Protein AF-A0A3B9M5J8-F1 (afdb_monomer_lite)

Radius of gyration: 13.45 Å; chains: 1; bounding box: 26×23×41 Å

Structure (mmCIF, N/CA/C/O backbone):
data_AF-A0A3B9M5J8-F1
#
_entry.id   AF-A0A3B9M5J8-F1
#
loop_
_atom_site.group_PDB
_atom_site.id
_atom_site.type_symbol
_atom_site.label_atom_id
_atom_site.label_alt_id
_atom_site.label_comp_id
_atom_site.label_asym_id
_atom_site.label_entity_id
_atom_site.label_seq_id
_atom_site.pdbx_PDB_ins_code
_atom_site.Cartn_x
_atom_site.Cartn_y
_atom_site.Cartn_z
_atom_site.occupancy
_atom_site.B_iso_or_equiv
_atom_site.auth_seq_id
_atom_site.auth_comp_id
_atom_site.auth_asym_id
_atom_site.auth_atom_id
_atom_site.pdbx_PDB_model_num
ATOM 1 N N . MET A 1 1 ? -5.961 -8.359 2.859 1.00 88.31 1 MET A N 1
ATOM 2 C CA . MET A 1 1 ? -5.004 -7.386 2.291 1.00 88.31 1 MET A CA 1
ATOM 3 C C . MET A 1 1 ? -4.071 -8.065 1.296 1.00 88.31 1 MET A C 1
ATOM 5 O O . MET A 1 1 ? -3.446 -9.057 1.658 1.00 88.31 1 MET A O 1
ATOM 9 N N . GLU A 1 2 ? -3.954 -7.529 0.079 1.00 92.19 2 GLU A N 1
ATOM 10 C CA . GLU A 1 2 ? -3.022 -8.019 -0.956 1.00 92.19 2 GLU A CA 1
ATOM 11 C C . GLU A 1 2 ? -2.092 -6.879 -1.420 1.00 92.19 2 GLU A C 1
ATOM 13 O O . GLU A 1 2 ? -2.586 -5.890 -1.970 1.00 92.19 2 GLU A O 1
ATOM 18 N N . PRO A 1 3 ? -0.768 -6.972 -1.182 1.00 94.19 3 PRO A N 1
ATOM 19 C CA . PRO A 1 3 ? 0.180 -5.930 -1.559 1.00 94.19 3 PRO A CA 1
ATOM 20 C C . PRO A 1 3 ? 0.721 -6.096 -2.982 1.00 94.19 3 PRO A C 1
ATOM 22 O O . PRO A 1 3 ? 1.015 -7.206 -3.429 1.00 94.19 3 PRO A O 1
ATOM 25 N N . LYS A 1 4 ? 0.948 -4.972 -3.664 1.00 96.12 4 LYS A N 1
ATOM 26 C CA . LYS A 1 4 ? 1.590 -4.920 -4.980 1.00 96.12 4 LYS A CA 1
ATOM 27 C C . LYS A 1 4 ? 2.485 -3.691 -5.098 1.00 96.12 4 LYS A C 1
ATOM 29 O O . LYS A 1 4 ? 2.069 -2.580 -4.793 1.00 96.12 4 LYS A O 1
ATOM 34 N N . ILE A 1 5 ? 3.708 -3.882 -5.588 1.00 96.38 5 ILE A N 1
ATOM 35 C CA . ILE A 1 5 ? 4.605 -2.771 -5.919 1.00 96.38 5 ILE A CA 1
ATOM 36 C C . ILE A 1 5 ? 4.320 -2.286 -7.341 1.00 96.38 5 ILE A C 1
ATOM 38 O O . ILE A 1 5 ? 4.250 -3.093 -8.273 1.00 96.38 5 ILE A O 1
ATOM 42 N N . VAL A 1 6 ? 4.168 -0.973 -7.509 1.00 96.56 6 VAL A N 1
ATOM 43 C CA . VAL A 1 6 ? 3.916 -0.333 -8.806 1.00 96.56 6 VAL A CA 1
ATOM 44 C C . VAL A 1 6 ? 5.023 0.663 -9.129 1.00 96.56 6 VAL A C 1
ATOM 46 O O . VAL A 1 6 ? 5.394 1.481 -8.291 1.00 96.56 6 VAL A O 1
ATOM 49 N N . GLY A 1 7 ? 5.511 0.609 -10.371 1.00 95.88 7 GLY A N 1
ATOM 50 C CA . GLY A 1 7 ? 6.603 1.447 -10.868 1.00 95.88 7 GLY A CA 1
ATOM 51 C C . GLY A 1 7 ? 7.982 0.810 -10.687 1.00 95.88 7 GLY A C 1
ATOM 52 O O . GLY A 1 7 ? 8.176 -0.096 -9.881 1.00 95.88 7 GLY A O 1
ATOM 53 N N . THR A 1 8 ? 8.946 1.271 -11.482 1.00 94.56 8 THR A N 1
ATOM 54 C CA . THR A 1 8 ? 10.344 0.798 -11.455 1.00 94.56 8 THR A CA 1
ATOM 55 C C . THR A 1 8 ? 11.305 1.843 -10.896 1.00 94.56 8 THR A C 1
ATOM 57 O O . THR A 1 8 ? 12.337 1.492 -10.332 1.00 94.56 8 THR A O 1
ATOM 60 N N . VAL A 1 9 ? 10.956 3.126 -11.015 1.00 93.50 9 VAL A N 1
ATOM 61 C CA . VAL A 1 9 ? 11.704 4.261 -10.468 1.00 93.50 9 VAL A CA 1
ATOM 62 C C . VAL A 1 9 ? 10.757 5.020 -9.544 1.00 93.50 9 VAL A C 1
ATOM 64 O O . VAL A 1 9 ? 9.711 5.472 -9.997 1.00 93.50 9 VAL A O 1
ATOM 67 N N . MET A 1 10 ? 11.114 5.114 -8.257 1.00 95.00 10 MET A N 1
ATOM 68 C CA . MET A 1 10 ? 10.237 5.551 -7.153 1.00 95.00 10 MET A CA 1
ATOM 69 C C . MET A 1 10 ? 8.947 4.715 -7.044 1.00 95.00 10 MET A C 1
ATOM 71 O O . MET A 1 10 ? 7.861 5.193 -7.373 1.00 95.00 10 MET A O 1
ATOM 75 N N . PRO A 1 11 ? 9.061 3.445 -6.617 1.00 95.19 11 PRO A N 1
ATOM 76 C CA . PRO A 1 11 ? 7.912 2.563 -6.503 1.00 95.19 11 PRO A CA 1
ATOM 77 C C . PRO A 1 11 ? 6.962 2.981 -5.376 1.00 95.19 11 PRO A C 1
ATOM 79 O O . PRO A 1 11 ? 7.395 3.470 -4.332 1.00 95.19 11 PRO A O 1
ATOM 82 N N . VA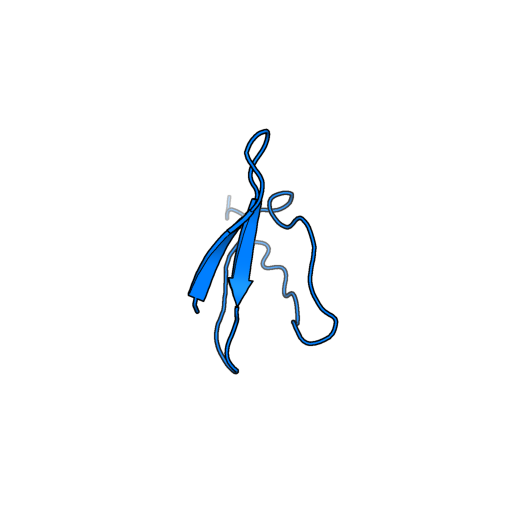L A 1 12 ? 5.674 2.696 -5.563 1.00 95.31 12 VAL A N 1
ATOM 83 C CA . VAL A 1 12 ? 4.639 2.825 -4.526 1.00 95.31 12 VAL A CA 1
ATOM 84 C C . VAL A 1 12 ? 4.078 1.457 -4.149 1.00 95.31 12 VAL A C 1
ATOM 86 O O . VAL A 1 12 ? 4.083 0.526 -4.959 1.00 95.31 12 VAL A O 1
ATOM 89 N N . LEU A 1 13 ? 3.584 1.343 -2.915 1.00 95.38 13 LEU A N 1
ATOM 90 C CA . LEU A 1 13 ? 2.856 0.173 -2.436 1.00 95.38 13 LEU A CA 1
ATOM 91 C C . LEU A 1 13 ? 1.355 0.383 -2.661 1.00 95.38 13 LEU A C 1
ATOM 93 O O . LEU A 1 13 ? 0.736 1.227 -2.018 1.00 95.38 13 LEU A O 1
ATOM 97 N N . GLU A 1 14 ? 0.777 -0.397 -3.565 1.00 95.75 14 GLU A N 1
ATOM 98 C CA . GLU A 1 14 ? -0.665 -0.491 -3.767 1.00 95.75 14 GLU A CA 1
ATOM 99 C C . GLU A 1 14 ? -1.216 -1.632 -2.903 1.00 95.75 14 GLU A C 1
ATOM 101 O O . GLU A 1 14 ? -0.652 -2.730 -2.871 1.00 95.75 14 GLU A O 1
ATOM 106 N N . LEU A 1 15 ? -2.307 -1.371 -2.181 1.00 95.56 15 LEU A N 1
ATOM 107 C CA . LEU A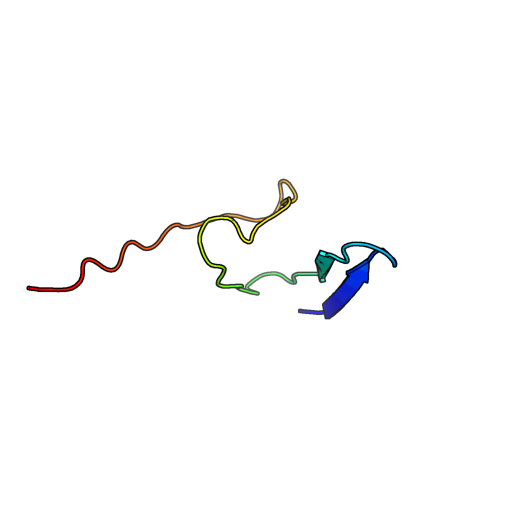 1 15 ? -2.947 -2.339 -1.294 1.00 95.56 15 LEU A CA 1
ATOM 108 C C . LEU A 1 15 ? -4.393 -2.561 -1.731 1.00 95.56 15 LEU A C 1
ATOM 110 O O . LEU A 1 15 ? -5.199 -1.630 -1.713 1.00 95.56 15 LEU A O 1
ATOM 114 N N . ASN A 1 16 ? -4.737 -3.806 -2.059 1.00 95.00 16 ASN A N 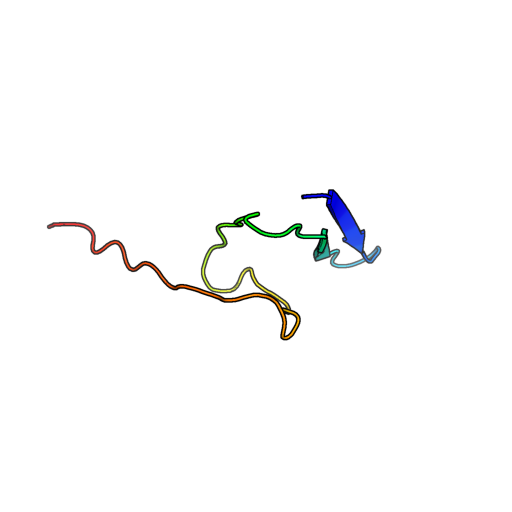1
ATOM 115 C CA . ASN A 1 16 ? -6.132 -4.209 -2.189 1.00 95.00 16 ASN A CA 1
ATOM 116 C C . ASN A 1 16 ? -6.677 -4.577 -0.800 1.00 95.00 16 ASN A C 1
ATOM 118 O O . ASN A 1 16 ? -6.171 -5.497 -0.142 1.00 95.00 16 ASN A O 1
ATOM 122 N N . MET A 1 17 ? -7.686 -3.833 -0.347 1.00 94.75 17 MET A N 1
ATOM 123 C CA . MET A 1 17 ? -8.287 -3.974 0.979 1.00 94.75 17 MET A CA 1
ATOM 124 C C . MET A 1 17 ? -9.644 -4.665 0.876 1.00 94.75 17 MET A C 1
ATOM 126 O O . MET A 1 17 ? -10.491 -4.277 0.074 1.00 94.75 17 MET A O 1
ATOM 130 N N . GLN A 1 18 ? -9.856 -5.679 1.708 1.00 95.62 18 GLN A N 1
ATOM 131 C CA . GLN A 1 18 ? -11.168 -6.291 1.903 1.00 95.62 18 GLN A CA 1
ATOM 132 C C . GLN A 1 18 ? -11.946 -5.547 2.999 1.00 95.62 18 GLN A C 1
ATOM 134 O O . GLN A 1 18 ? -11.339 -4.831 3.802 1.00 95.62 18 GLN A O 1
ATOM 139 N N . PRO A 1 19 ? -13.281 -5.698 3.081 1.00 94.25 19 PRO A N 1
ATOM 140 C CA . PRO A 1 19 ? -14.043 -5.142 4.192 1.00 94.25 19 PRO A CA 1
ATOM 141 C C . PRO A 1 19 ? -13.433 -5.542 5.541 1.00 94.25 19 PRO A C 1
ATOM 143 O O . PRO A 1 19 ? -13.138 -6.713 5.770 1.00 94.25 19 PRO A O 1
ATOM 146 N N . ASN A 1 20 ? -13.291 -4.564 6.437 1.00 93.38 20 ASN A N 1
ATOM 147 C CA . ASN A 1 20 ? -12.657 -4.676 7.758 1.00 93.38 20 ASN A CA 1
ATOM 148 C C . ASN A 1 20 ? -11.121 -4.769 7.781 1.00 93.38 20 ASN A C 1
ATOM 150 O O . ASN A 1 20 ? -10.560 -4.724 8.880 1.00 93.38 20 ASN A O 1
ATOM 154 N N . ASP A 1 21 ? -10.432 -4.834 6.636 1.00 95.38 21 ASP A N 1
ATOM 155 C CA . ASP A 1 21 ? -8.980 -4.633 6.619 1.00 95.38 21 ASP A CA 1
ATOM 156 C C . ASP A 1 21 ? -8.650 -3.218 7.119 1.00 95.38 21 ASP A C 1
ATOM 158 O O . ASP A 1 21 ? -9.365 -2.250 6.845 1.00 95.38 21 ASP A O 1
ATOM 162 N N . LYS A 1 22 ? -7.542 -3.091 7.850 1.00 93.69 22 LYS A N 1
ATOM 163 C CA . LYS A 1 22 ? -7.031 -1.813 8.355 1.00 93.69 22 LYS A CA 1
ATOM 164 C C . LYS A 1 22 ? -5.543 -1.711 8.073 1.00 93.69 22 LYS A C 1
ATOM 166 O O . LYS A 1 22 ? -4.821 -2.700 8.178 1.00 93.69 22 LYS A O 1
ATOM 171 N N . VAL A 1 23 ? -5.095 -0.506 7.752 1.00 92.31 23 VAL A N 1
ATOM 172 C CA . VAL A 1 23 ? -3.686 -0.184 7.530 1.00 92.31 23 VAL A CA 1
ATOM 173 C C . VAL A 1 23 ? -3.367 1.056 8.346 1.00 92.31 23 VAL A C 1
ATOM 175 O O . VAL A 1 23 ? -4.109 2.034 8.301 1.00 92.31 23 VAL A O 1
ATOM 178 N N . PHE A 1 24 ? -2.264 1.003 9.084 1.00 92.50 24 PHE A N 1
ATOM 179 C CA . PHE A 1 24 ? -1.707 2.160 9.770 1.00 92.50 24 PHE A CA 1
ATOM 180 C C . PHE A 1 24 ? -0.562 2.700 8.925 1.00 92.50 24 PHE A C 1
ATOM 182 O O . PHE A 1 24 ? 0.304 1.940 8.494 1.00 92.50 24 PHE A O 1
ATOM 189 N N . ALA A 1 25 ? -0.580 4.002 8.676 1.00 90.12 25 ALA A N 1
ATOM 190 C CA . ALA A 1 25 ? 0.457 4.696 7.934 1.00 90.12 25 ALA A CA 1
ATOM 191 C C . ALA A 1 25 ? 0.824 5.975 8.679 1.00 90.12 25 ALA A C 1
ATOM 193 O O . ALA A 1 25 ? -0.036 6.611 9.295 1.00 90.12 25 ALA A O 1
ATOM 194 N N . GLU A 1 26 ? 2.096 6.357 8.620 1.00 89.81 26 GLU A N 1
ATOM 195 C CA . GLU A 1 26 ? 2.512 7.652 9.145 1.00 89.81 26 GLU A CA 1
ATOM 196 C C . GLU A 1 26 ? 2.007 8.777 8.238 1.00 89.81 26 GLU A C 1
ATOM 198 O O . GLU A 1 26 ? 1.835 8.615 7.022 1.00 89.81 26 GLU A O 1
ATOM 203 N N . SER A 1 27 ? 1.797 9.953 8.827 1.00 84.38 27 SER A N 1
ATOM 204 C CA . SER A 1 27 ? 1.456 11.159 8.078 1.00 84.38 27 SER A CA 1
ATOM 205 C C . SER A 1 27 ? 2.473 11.396 6.959 1.00 84.38 27 SER A C 1
ATOM 207 O O . SER A 1 27 ? 3.670 11.496 7.207 1.00 84.38 27 SER A O 1
ATOM 209 N N . GLY A 1 28 ? 1.987 11.498 5.721 1.00 87.81 28 GLY A N 1
ATOM 210 C CA . GLY A 1 28 ? 2.823 11.702 4.533 1.00 87.81 28 GLY A CA 1
ATOM 211 C C . GLY A 1 28 ? 3.228 10.426 3.788 1.00 87.81 28 GLY A C 1
ATOM 212 O O . GLY A 1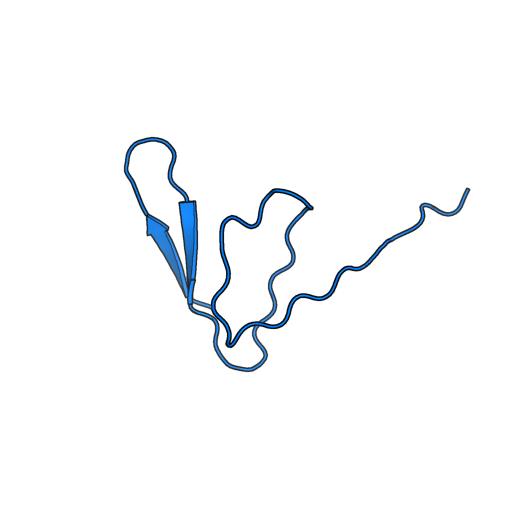 28 ? 3.771 10.537 2.693 1.00 87.81 28 GLY A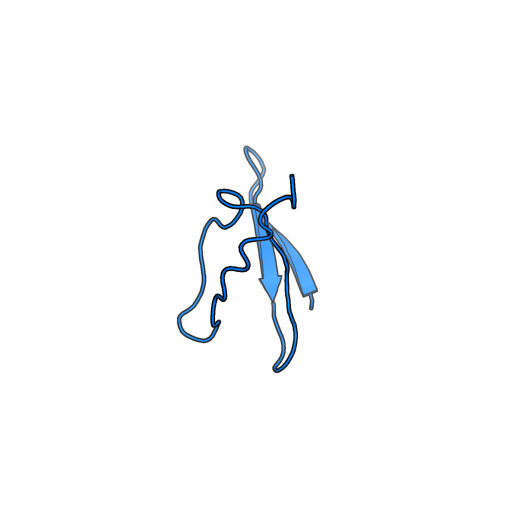 O 1
ATOM 213 N N . GLN A 1 29 ? 2.931 9.230 4.310 1.00 90.94 29 GLN A N 1
ATOM 214 C CA . GLN A 1 29 ? 3.175 7.968 3.592 1.00 90.94 29 GLN A CA 1
ATOM 215 C C . GLN A 1 29 ? 2.013 7.557 2.669 1.00 90.94 29 GLN A C 1
ATOM 217 O O . GLN A 1 29 ? 2.200 6.759 1.750 1.00 90.94 29 GLN A O 1
ATOM 222 N N . LEU A 1 30 ? 0.811 8.105 2.878 1.00 91.44 30 LEU A N 1
ATOM 223 C CA . LEU A 1 30 ? -0.349 7.833 2.028 1.00 91.44 30 LEU A CA 1
ATOM 224 C C . LEU A 1 30 ? -0.279 8.666 0.742 1.00 91.44 30 LEU A C 1
ATOM 226 O O . LEU A 1 30 ? -0.352 9.891 0.782 1.00 91.44 30 LEU A O 1
ATOM 230 N N . SER A 1 31 ? -0.159 7.989 -0.403 1.00 91.44 31 SER A N 1
ATOM 231 C CA . SER A 1 31 ? -0.105 8.645 -1.719 1.00 91.44 31 SER A CA 1
ATOM 232 C C . SER A 1 31 ? -1.495 8.941 -2.288 1.00 91.44 31 SER A C 1
ATOM 234 O O . SER A 1 31 ? -1.753 10.037 -2.776 1.00 91.44 31 SER A O 1
ATOM 236 N N . SER A 1 32 ? -2.401 7.962 -2.248 1.00 91.69 32 SER A N 1
ATOM 237 C CA . SER A 1 32 ? -3.784 8.103 -2.713 1.00 91.69 32 SER A CA 1
ATOM 238 C C . SER A 1 32 ? -4.693 7.086 -2.024 1.00 91.69 32 SER A C 1
ATOM 240 O O . SER A 1 32 ? -4.216 6.129 -1.415 1.00 91.69 32 SER A O 1
ATOM 242 N N . MET A 1 33 ? -6.003 7.315 -2.099 1.00 94.56 33 MET A N 1
ATOM 243 C CA . MET A 1 33 ? -7.021 6.471 -1.483 1.00 94.56 33 MET A CA 1
ATOM 244 C C . MET A 1 33 ? -8.289 6.496 -2.342 1.00 94.56 33 MET A C 1
ATOM 246 O O . MET A 1 33 ? -8.677 7.554 -2.840 1.00 94.56 33 MET A O 1
ATOM 250 N N . SER A 1 34 ? -8.933 5.342 -2.535 1.00 94.19 34 SER A N 1
ATOM 251 C CA . SER A 1 34 ? -10.220 5.288 -3.236 1.00 94.19 34 SER A CA 1
ATOM 252 C C . SER A 1 34 ? -11.350 5.827 -2.351 1.00 94.19 34 SER A C 1
ATOM 254 O O . SER A 1 34 ? -11.222 5.901 -1.130 1.00 94.19 34 SER A O 1
ATOM 256 N N . MET A 1 35 ? -12.497 6.156 -2.952 1.00 93.88 35 MET A N 1
ATOM 257 C CA . MET A 1 35 ? -13.654 6.682 -2.210 1.00 93.88 35 MET A CA 1
ATOM 258 C C . MET A 1 35 ? -14.269 5.673 -1.223 1.00 93.88 35 MET A C 1
ATOM 260 O O . MET A 1 35 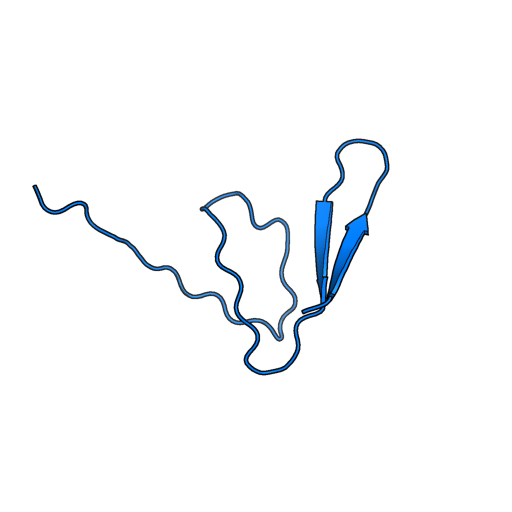? -15.048 6.068 -0.363 1.00 93.88 35 MET A O 1
ATOM 264 N N . ALA A 1 36 ? -13.949 4.380 -1.354 1.00 94.50 36 ALA A N 1
ATOM 265 C CA . ALA A 1 36 ? -14.482 3.316 -0.501 1.00 94.50 36 ALA A CA 1
ATOM 266 C C . ALA A 1 36 ? -13.713 3.148 0.821 1.00 94.50 36 ALA A C 1
ATOM 268 O O . ALA A 1 36 ? -14.186 2.451 1.717 1.00 94.50 36 ALA A O 1
ATOM 269 N N . ILE A 1 37 ? -12.531 3.752 0.947 1.00 93.81 37 ILE A N 1
ATOM 270 C CA . ILE A 1 37 ? -11.705 3.645 2.149 1.00 93.81 37 ILE A CA 1
ATOM 271 C C . ILE A 1 37 ? -11.980 4.844 3.059 1.00 93.81 37 ILE A C 1
ATOM 273 O O . ILE A 1 37 ? -12.069 5.985 2.606 1.00 93.81 37 ILE A O 1
ATOM 277 N N . GLN A 1 38 ? -12.089 4.583 4.360 1.00 94.00 38 GLN A N 1
ATOM 278 C CA . GLN A 1 38 ? -12.233 5.611 5.384 1.00 94.00 38 GLN A CA 1
ATOM 279 C C . GLN A 1 38 ? -10.916 5.783 6.142 1.00 94.00 38 GLN A C 1
ATOM 281 O O . GLN A 1 38 ? -10.384 4.827 6.700 1.00 94.00 38 GLN A O 1
ATOM 286 N N . MET A 1 39 ? -10.421 7.019 6.202 1.00 93.00 39 MET A N 1
ATOM 287 C CA . MET A 1 39 ? -9.236 7.376 6.979 1.00 93.00 39 MET A CA 1
ATOM 288 C C . MET A 1 39 ? -9.635 7.886 8.364 1.00 93.00 39 MET A C 1
ATOM 290 O O . MET A 1 39 ? -10.554 8.696 8.499 1.00 93.00 39 MET A O 1
ATOM 294 N N . GLN A 1 40 ? -8.921 7.421 9.386 1.00 91.75 40 GLN A N 1
ATOM 295 C CA . GLN A 1 40 ? -9.034 7.891 10.762 1.00 91.75 40 GLN A CA 1
ATOM 296 C C . GLN A 1 40 ? -7.643 8.311 11.236 1.00 91.75 40 GLN A C 1
ATOM 298 O O . GLN A 1 40 ? -6.683 7.562 11.073 1.00 91.75 40 GLN A O 1
ATOM 303 N N . THR A 1 41 ? -7.534 9.517 11.790 1.00 89.69 41 THR A N 1
ATOM 304 C CA . THR A 1 41 ? -6.278 10.028 12.346 1.00 89.69 41 THR A CA 1
ATOM 305 C C . THR A 1 41 ? -6.288 9.830 13.850 1.00 89.69 41 THR A C 1
ATOM 307 O O . THR A 1 41 ? -7.160 10.357 14.540 1.00 89.69 41 THR A O 1
ATOM 310 N N . GLU A 1 42 ? -5.290 9.118 14.361 1.00 86.69 42 GLU A N 1
ATOM 311 C CA . GLU A 1 42 ? -5.051 8.985 15.794 1.00 86.69 42 GLU A CA 1
ATOM 312 C C . GLU A 1 42 ? -3.874 9.882 16.190 1.00 86.69 42 GLU A C 1
ATOM 314 O O . GLU A 1 42 ? -2.771 9.760 15.658 1.00 86.69 42 GLU A O 1
ATOM 319 N N . TYR A 1 43 ? -4.105 10.812 17.119 1.00 78.38 43 TYR A N 1
ATOM 320 C CA . TYR A 1 43 ? -3.039 11.610 17.719 1.00 78.38 43 TYR A CA 1
ATOM 321 C C . TYR A 1 43 ? -2.678 11.016 19.079 1.00 78.38 43 TYR A C 1
ATOM 323 O O . TYR A 1 43 ? -3.407 11.184 20.056 1.00 78.38 43 TYR A O 1
ATOM 331 N N . LEU A 1 44 ? -1.536 10.333 19.151 1.00 71.06 44 LEU A N 1
ATOM 332 C CA . LEU A 1 44 ? -0.932 9.961 20.426 1.00 71.06 44 LEU A CA 1
ATOM 333 C C . LEU A 1 44 ? -0.144 11.166 20.947 1.00 71.06 44 LEU A C 1
ATOM 335 O O . LEU A 1 44 ? 1.022 11.362 20.602 1.00 71.06 44 LEU A O 1
ATOM 339 N N . ALA A 1 45 ? -0.783 11.990 21.780 1.00 71.06 45 ALA A N 1
ATOM 340 C CA . ALA A 1 45 ? -0.058 12.958 22.591 1.00 71.06 45 ALA A CA 1
ATOM 341 C C . ALA A 1 45 ? 0.911 12.170 23.484 1.00 71.06 45 ALA A C 1
ATOM 343 O O . ALA A 1 45 ? 0.469 11.389 24.328 1.00 71.06 45 ALA A O 1
ATOM 344 N N . LYS A 1 46 ? 2.229 12.335 23.306 1.00 62.38 46 LYS A N 1
ATOM 345 C CA . LYS A 1 46 ? 3.185 11.850 24.308 1.00 62.38 46 LYS A CA 1
ATOM 346 C C . LYS A 1 46 ? 2.827 12.534 25.627 1.00 62.38 46 LYS A C 1
ATOM 348 O O . LYS A 1 46 ? 2.984 13.747 25.734 1.00 62.38 46 LYS A O 1
ATOM 353 N N . ALA A 1 47 ? 2.311 11.769 26.587 1.00 56.59 47 ALA A N 1
ATOM 354 C CA . ALA A 1 47 ? 2.147 12.235 27.955 1.00 56.59 47 ALA A CA 1
ATOM 355 C C . ALA A 1 47 ? 3.524 12.703 28.450 1.00 56.59 47 ALA A C 1
ATOM 357 O O . ALA A 1 47 ? 4.488 11.934 28.404 1.00 56.59 47 ALA A O 1
ATOM 358 N N . GLY A 1 48 ? 3.612 13.990 28.783 1.00 50.62 48 GLY A N 1
ATOM 359 C CA . GLY A 1 48 ? 4.761 14.585 29.462 1.00 50.62 48 GLY A CA 1
ATOM 360 C C . GLY A 1 48 ? 4.747 14.280 30.948 1.00 50.62 48 GLY A C 1
ATOM 361 O O . GLY A 1 48 ? 3.649 13.987 31.474 1.00 50.62 48 GLY A O 1
#

Sequence (48 aa):
MEPKIVGTVMPVLELNMQPNDKVFAESGQLSSMSMAIQMQTEYLAKAG

Foldseek 3Di:
DDWDWDDDPPIAIDDDDDPPDDDDDPPPNDPDDDPPDDDDDDDDDPDD

Secondary structure (DSSP, 8-state):
-EEEEE-SSS-EEEEE--TT------TTT-----TT------------

pLDDT: mean 89.59, std 10.2, range [50.62, 96.56]